Protein AF-X1TI13-F1 (afdb_monomer_lite)

Structure (mmCIF, N/CA/C/O backbone):
data_AF-X1TI13-F1
#
_entry.id   AF-X1TI13-F1
#
loop_
_atom_site.group_PDB
_atom_site.id
_atom_site.type_symbol
_atom_site.label_atom_id
_atom_site.label_alt_id
_atom_site.label_comp_id
_atom_site.label_asym_id
_atom_site.label_entity_id
_atom_site.label_seq_id
_atom_site.pdbx_PDB_ins_code
_atom_site.Cartn_x
_atom_site.Cartn_y
_atom_site.Cartn_z
_atom_site.occupancy
_atom_site.B_iso_or_equiv
_atom_site.auth_seq_id
_atom_site.auth_comp_id
_atom_site.auth_asym_id
_atom_site.auth_atom_id
_atom_site.pdbx_PDB_model_num
ATOM 1 N N . SER A 1 1 ? 16.213 6.481 11.831 1.00 71.50 1 SER A N 1
ATOM 2 C CA . SER A 1 1 ? 15.301 5.974 10.777 1.00 71.50 1 SER A CA 1
ATOM 3 C C . SER A 1 1 ? 14.505 4.737 11.225 1.00 71.50 1 SER A C 1
ATOM 5 O O . SER A 1 1 ? 13.281 4.741 11.122 1.00 71.50 1 SER A O 1
ATOM 7 N N . SER A 1 2 ? 15.147 3.715 11.811 1.00 82.25 2 SER A N 1
ATOM 8 C CA . SER A 1 2 ? 14.498 2.491 12.335 1.00 82.25 2 SER A CA 1
ATOM 9 C C . SER A 1 2 ? 13.359 2.743 13.338 1.00 82.25 2 SER A C 1
ATOM 11 O O . SER A 1 2 ? 12.288 2.158 13.195 1.00 82.25 2 SER A O 1
ATOM 13 N N . HIS A 1 3 ? 13.550 3.649 14.304 1.00 89.69 3 HIS A N 1
ATOM 14 C CA . HIS A 1 3 ? 12.551 3.947 15.344 1.00 89.69 3 HIS A CA 1
ATOM 15 C C . HIS A 1 3 ? 11.230 4.496 14.786 1.00 89.69 3 HIS A C 1
ATOM 17 O O . HIS A 1 3 ? 10.162 4.076 15.221 1.00 89.69 3 HIS A O 1
ATOM 23 N N . VAL A 1 4 ? 11.287 5.368 13.772 1.00 90.19 4 VAL A N 1
ATOM 24 C CA . VAL A 1 4 ? 10.087 5.932 13.126 1.00 90.19 4 VAL A CA 1
ATOM 25 C C . VAL A 1 4 ? 9.300 4.834 12.411 1.00 90.19 4 VAL A C 1
ATOM 27 O O . VAL A 1 4 ? 8.084 4.738 12.552 1.00 90.19 4 VAL A O 1
ATOM 30 N N . THR A 1 5 ? 10.0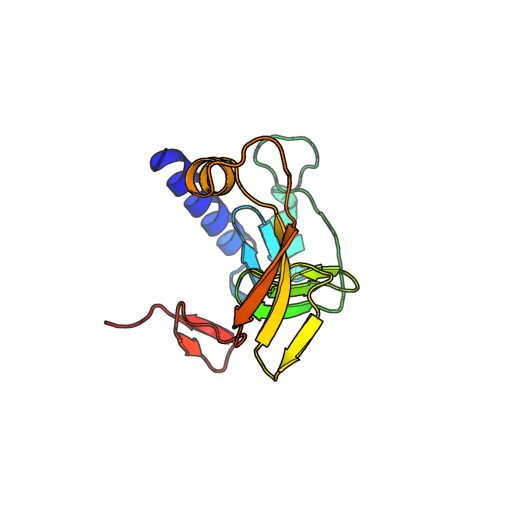01 3.951 11.694 1.00 91.50 5 THR A N 1
ATOM 31 C CA . THR A 1 5 ? 9.363 2.827 10.994 1.00 91.50 5 THR A CA 1
ATOM 32 C C . THR A 1 5 ? 8.741 1.834 11.979 1.00 91.50 5 THR A C 1
ATOM 34 O O . THR A 1 5 ? 7.643 1.335 11.738 1.00 91.50 5 THR A O 1
ATOM 37 N N . ALA A 1 6 ? 9.414 1.555 13.099 1.00 92.75 6 ALA A N 1
ATOM 38 C CA . ALA A 1 6 ? 8.877 0.698 14.151 1.00 92.75 6 ALA A CA 1
ATOM 39 C C . ALA A 1 6 ? 7.611 1.304 14.778 1.00 92.75 6 ALA A C 1
ATOM 41 O O . ALA A 1 6 ? 6.592 0.621 14.867 1.00 92.75 6 ALA A O 1
ATOM 42 N N . ALA A 1 7 ? 7.640 2.596 15.120 1.00 93.56 7 ALA A N 1
ATOM 43 C CA . ALA A 1 7 ? 6.486 3.311 15.661 1.00 93.56 7 ALA A CA 1
ATOM 44 C C . ALA A 1 7 ? 5.289 3.293 14.696 1.00 93.56 7 ALA A C 1
ATOM 46 O O . ALA A 1 7 ? 4.167 3.004 15.112 1.00 93.56 7 ALA A O 1
ATOM 47 N N . ALA A 1 8 ? 5.526 3.510 13.397 1.00 93.81 8 ALA A N 1
ATOM 48 C CA . ALA A 1 8 ? 4.483 3.424 12.377 1.00 93.81 8 ALA A CA 1
ATOM 49 C C . ALA A 1 8 ? 3.856 2.019 12.307 1.00 93.81 8 ALA A C 1
ATOM 51 O O . ALA A 1 8 ? 2.633 1.891 12.300 1.00 93.81 8 ALA A O 1
ATOM 52 N N . ARG A 1 9 ? 4.665 0.948 12.341 1.00 95.06 9 ARG A N 1
ATOM 53 C CA . ARG A 1 9 ? 4.147 -0.435 12.358 1.00 95.06 9 ARG A CA 1
ATOM 54 C C . ARG A 1 9 ? 3.317 -0.729 13.604 1.00 95.06 9 ARG A C 1
ATOM 56 O O . ARG A 1 9 ? 2.254 -1.332 13.485 1.00 95.06 9 ARG A O 1
ATOM 63 N N . VAL A 1 10 ? 3.772 -0.288 14.778 1.00 96.00 10 VAL A N 1
ATOM 64 C CA . VAL A 1 10 ? 3.017 -0.436 16.033 1.00 96.00 10 VAL A CA 1
ATOM 65 C C . VAL A 1 10 ? 1.679 0.298 15.939 1.00 96.00 10 VAL A C 1
ATOM 67 O O . VAL A 1 10 ? 0.649 -0.273 16.290 1.00 96.00 10 VAL A O 1
ATOM 70 N N . LYS A 1 11 ? 1.659 1.520 15.392 1.00 96.06 11 LYS A N 1
ATOM 71 C CA . LYS A 1 11 ? 0.417 2.271 15.166 1.00 96.06 11 LYS A CA 1
ATOM 72 C C . LYS A 1 11 ? -0.541 1.520 14.240 1.00 96.06 11 LYS A C 1
ATOM 74 O O . LYS A 1 11 ? -1.720 1.400 14.567 1.00 96.06 11 LYS A O 1
ATOM 79 N N . MET A 1 12 ? -0.054 0.975 13.125 1.00 97.00 12 MET A N 1
ATOM 80 C CA . MET A 1 12 ? -0.891 0.179 12.220 1.00 97.00 12 MET A CA 1
ATOM 81 C C . MET A 1 12 ? -1.434 -1.076 12.903 1.00 97.00 12 MET A C 1
ATOM 83 O O . MET A 1 12 ? -2.618 -1.374 12.772 1.00 97.00 12 MET A O 1
ATOM 87 N N . TRP A 1 13 ? -0.621 -1.764 13.707 1.00 96.06 13 TRP A N 1
ATOM 88 C CA . TRP A 1 13 ? -1.071 -2.917 14.487 1.00 96.06 13 TRP A CA 1
ATOM 89 C C . TRP A 1 13 ? -2.177 -2.560 15.492 1.00 96.06 13 TRP A C 1
ATOM 91 O O . TRP A 1 13 ? -3.175 -3.277 15.608 1.00 96.06 13 TRP A O 1
ATOM 101 N N . GLN A 1 14 ? -2.046 -1.426 16.185 1.00 97.31 14 GLN A N 1
ATOM 102 C CA . GLN A 1 14 ? -3.081 -0.915 17.088 1.00 97.31 14 GLN A CA 1
ATOM 103 C C . GLN A 1 14 ? -4.385 -0.613 16.341 1.00 97.31 14 GLN A C 1
ATOM 105 O O . GLN A 1 14 ? -5.458 -0.977 16.816 1.00 97.31 14 GLN A O 1
ATOM 110 N N . LEU A 1 15 ? -4.306 0.000 15.155 1.00 98.00 15 LEU A N 1
ATOM 111 C CA . LEU A 1 15 ? -5.474 0.272 14.314 1.00 98.00 15 LEU A CA 1
ATOM 112 C C . LEU A 1 15 ? -6.136 -1.023 13.825 1.00 98.00 15 LEU A C 1
ATOM 114 O O . LEU A 1 15 ? -7.353 -1.148 13.912 1.00 98.00 15 LEU A O 1
ATOM 118 N N . MET A 1 16 ? -5.355 -2.015 13.387 1.00 97.38 16 MET A N 1
ATOM 119 C CA . MET A 1 16 ? -5.879 -3.329 12.994 1.00 97.38 16 MET A CA 1
ATOM 120 C C . MET A 1 16 ? -6.571 -4.043 14.158 1.00 97.38 16 MET A C 1
ATOM 122 O O . MET A 1 16 ? -7.620 -4.660 13.981 1.00 97.38 16 MET A O 1
ATOM 126 N N . THR A 1 17 ? -6.003 -3.939 15.360 1.00 97.56 17 THR A N 1
ATOM 127 C CA . THR A 1 17 ? -6.599 -4.499 16.577 1.00 97.56 17 THR A CA 1
ATOM 128 C C . THR A 1 17 ? -7.905 -3.783 16.917 1.00 97.56 17 THR A C 1
ATOM 130 O O . THR A 1 17 ? -8.907 -4.446 17.168 1.00 97.56 17 THR A O 1
ATOM 133 N N . LYS A 1 18 ? -7.929 -2.444 16.840 1.00 98.00 18 LYS A N 1
ATOM 134 C CA . LYS A 1 18 ? -9.124 -1.623 17.084 1.00 98.00 18 LYS A CA 1
ATOM 135 C C . LYS A 1 18 ? -10.242 -1.897 16.079 1.00 98.00 18 LYS A C 1
ATOM 137 O O . LYS A 1 18 ? -11.394 -1.993 16.476 1.00 98.00 18 LYS A O 1
ATOM 142 N N . ALA A 1 19 ? -9.916 -2.060 14.797 1.00 98.00 19 ALA A N 1
ATOM 143 C CA . ALA A 1 19 ? -10.881 -2.458 13.772 1.00 98.00 19 ALA A CA 1
ATOM 144 C C . ALA A 1 19 ? -11.496 -3.845 14.051 1.00 98.00 19 ALA A C 1
ATOM 146 O O . ALA A 1 19 ? -12.610 -4.137 13.612 1.00 98.00 19 ALA A O 1
ATOM 147 N N . GLY A 1 20 ? -10.785 -4.684 14.808 1.00 97.38 20 GLY A N 1
ATOM 148 C CA . GLY A 1 20 ? -11.030 -6.112 14.934 1.00 97.38 20 GLY A CA 1
ATOM 149 C C . GLY A 1 20 ? -10.341 -6.845 13.788 1.00 97.38 20 GLY A C 1
ATOM 150 O O . GLY A 1 20 ? -10.634 -6.594 12.623 1.00 97.38 20 GLY A O 1
ATOM 151 N N . ARG A 1 21 ? -9.423 -7.766 14.102 1.00 93.44 21 ARG A N 1
ATOM 152 C CA . ARG A 1 21 ? -8.550 -8.398 13.092 1.00 93.44 21 ARG A CA 1
ATOM 153 C C . ARG A 1 21 ? -9.318 -9.073 11.950 1.00 93.44 21 ARG A C 1
ATOM 155 O O . ARG A 1 21 ? -8.887 -8.963 10.812 1.00 93.44 21 ARG A O 1
ATOM 162 N N . GLY A 1 22 ? -10.458 -9.704 12.238 1.00 93.69 22 GLY A N 1
ATOM 163 C CA . GLY A 1 22 ? -11.312 -10.335 11.220 1.00 93.69 22 GLY A CA 1
ATOM 164 C C . GLY A 1 22 ? -12.015 -9.353 10.272 1.00 93.69 22 GLY A C 1
ATOM 165 O O . GLY A 1 22 ? -12.521 -9.760 9.235 1.00 93.69 22 GLY A O 1
ATOM 166 N N . ASN A 1 23 ? -12.023 -8.058 10.598 1.00 96.94 23 ASN A N 1
ATOM 167 C CA . ASN A 1 23 ? -12.592 -7.001 9.763 1.00 96.94 23 ASN A CA 1
ATOM 168 C C . ASN A 1 23 ? -11.555 -6.325 8.859 1.00 96.94 23 ASN A C 1
ATOM 170 O O . ASN A 1 23 ? -11.914 -5.405 8.125 1.00 96.94 23 ASN A O 1
ATOM 174 N N . VAL A 1 24 ? -10.279 -6.723 8.936 1.00 96.12 24 VAL A N 1
ATOM 175 C CA . VAL A 1 24 ? -9.184 -6.144 8.152 1.00 96.12 24 VAL A CA 1
ATOM 176 C C . VAL A 1 24 ? -8.820 -7.087 7.016 1.00 96.12 24 VAL A C 1
ATOM 178 O O . VAL A 1 24 ? -8.291 -8.170 7.243 1.00 96.12 24 VAL A O 1
ATOM 181 N N . TYR A 1 25 ? -9.043 -6.643 5.784 1.00 94.06 25 TYR A N 1
ATOM 182 C CA . TYR A 1 25 ? -8.730 -7.422 4.588 1.00 94.06 25 TYR A CA 1
ATOM 183 C C . TYR A 1 25 ? -7.294 -7.213 4.109 1.00 94.06 25 TYR A C 1
ATOM 185 O O . TYR A 1 25 ? -6.672 -8.128 3.576 1.00 94.06 25 TYR A O 1
ATOM 193 N N . TYR A 1 26 ? -6.750 -6.006 4.274 1.00 94.19 26 TYR A N 1
ATOM 194 C CA . TYR A 1 26 ? -5.422 -5.670 3.769 1.00 94.19 26 TYR A CA 1
ATOM 195 C C . TYR A 1 26 ? -4.803 -4.499 4.535 1.00 94.19 26 TYR A C 1
ATOM 197 O O . TYR A 1 26 ? -5.514 -3.621 5.022 1.00 94.19 26 TYR A O 1
ATOM 205 N N . CYS A 1 27 ? -3.471 -4.472 4.599 1.00 94.06 27 CYS A N 1
ATOM 206 C CA . CYS A 1 27 ? -2.683 -3.378 5.157 1.00 94.06 27 CYS A CA 1
ATOM 207 C C . CYS A 1 27 ? -1.473 -3.108 4.255 1.00 94.06 27 CYS A C 1
ATOM 209 O O . CYS A 1 27 ? -0.749 -4.036 3.889 1.00 94.06 27 CYS A O 1
ATOM 211 N N . ASP A 1 28 ? -1.211 -1.840 3.942 1.00 92.56 28 ASP A N 1
ATOM 212 C CA . ASP A 1 28 ? 0.010 -1.420 3.248 1.00 92.56 28 ASP A CA 1
ATOM 213 C C . ASP A 1 28 ? 0.519 -0.106 3.811 1.00 92.56 28 ASP A C 1
ATOM 215 O O . ASP A 1 28 ? -0.121 0.925 3.633 1.00 92.56 28 ASP A O 1
ATOM 219 N N . THR A 1 29 ? 1.690 -0.184 4.446 1.00 91.50 29 THR A N 1
ATOM 220 C CA . THR A 1 29 ? 2.468 0.913 5.040 1.00 91.50 29 THR A CA 1
ATOM 221 C C . THR A 1 29 ? 1.701 1.746 6.074 1.00 91.50 29 THR A C 1
ATOM 223 O O . THR A 1 29 ? 2.004 1.658 7.259 1.00 91.50 29 THR A O 1
ATOM 226 N N . ASP A 1 30 ? 0.718 2.518 5.635 1.00 93.69 30 ASP A N 1
ATOM 227 C CA . ASP A 1 30 ? -0.065 3.508 6.371 1.00 93.69 30 ASP A CA 1
ATOM 228 C C . ASP A 1 30 ? -1.568 3.469 6.011 1.00 93.69 30 ASP A C 1
ATOM 230 O O . ASP A 1 30 ? -2.327 4.369 6.364 1.00 93.69 30 ASP A O 1
ATOM 234 N N . SER A 1 31 ? -2.022 2.410 5.332 1.00 95.38 31 SER A N 1
ATOM 235 C CA . SER A 1 31 ? -3.410 2.238 4.883 1.00 95.38 31 SER A CA 1
ATOM 236 C C . SER A 1 31 ? -3.993 0.877 5.268 1.00 95.38 31 SER A C 1
ATOM 238 O O . SER A 1 31 ? -3.263 -0.109 5.402 1.00 95.38 31 SER A O 1
ATOM 240 N N . LEU A 1 32 ? -5.320 0.826 5.436 1.00 97.19 32 LEU A N 1
ATOM 241 C CA . LEU A 1 32 ? -6.095 -0.381 5.734 1.00 97.19 32 LEU A CA 1
ATOM 242 C C . LEU A 1 32 ? -7.298 -0.485 4.794 1.00 97.19 32 LEU A C 1
ATOM 244 O O . LEU A 1 32 ? -7.988 0.508 4.567 1.00 97.19 32 LEU A O 1
ATOM 248 N N . PHE A 1 33 ? -7.592 -1.696 4.323 1.00 97.44 33 PHE A N 1
ATOM 249 C CA . PHE A 1 33 ? -8.910 -2.041 3.790 1.00 97.44 33 PHE A CA 1
ATOM 250 C C . PHE A 1 33 ? -9.675 -2.815 4.851 1.00 97.44 33 PHE A C 1
ATOM 252 O O . PHE A 1 33 ? -9.182 -3.820 5.370 1.00 97.44 33 PHE A O 1
ATOM 259 N N . VAL A 1 34 ? -10.867 -2.328 5.178 1.00 98.06 34 VAL A N 1
ATOM 260 C CA . VAL A 1 34 ? -11.726 -2.894 6.215 1.00 98.06 34 VAL A CA 1
ATOM 261 C C . VAL A 1 34 ? -13.155 -3.005 5.713 1.00 98.06 34 VAL A C 1
ATOM 263 O O . VAL A 1 34 ? -13.563 -2.259 4.825 1.00 98.06 34 VAL A O 1
ATOM 266 N N . ASN A 1 35 ? -13.920 -3.913 6.308 1.00 97.75 35 ASN A N 1
ATOM 267 C CA . ASN A 1 35 ? -15.365 -3.958 6.106 1.00 97.75 35 ASN A CA 1
ATOM 268 C C . ASN A 1 35 ? -16.089 -2.856 6.902 1.00 97.75 35 ASN A C 1
ATOM 270 O O . ASN A 1 35 ? -15.480 -2.092 7.658 1.00 97.75 35 ASN A O 1
ATOM 274 N N . GLN A 1 36 ? -17.417 -2.813 6.781 1.00 98.00 36 GLN A N 1
ATOM 275 C CA . GLN A 1 36 ? -18.248 -1.823 7.465 1.00 98.00 36 GLN A CA 1
ATOM 276 C C . GLN A 1 36 ? -18.119 -1.866 9.000 1.00 98.00 36 GLN A C 1
ATOM 278 O O . GLN A 1 36 ? -18.109 -0.815 9.645 1.00 98.00 36 GLN A O 1
ATOM 283 N N . ALA A 1 37 ? -17.993 -3.054 9.602 1.00 98.50 37 ALA A N 1
ATOM 284 C CA . ALA A 1 37 ? -17.814 -3.196 11.047 1.00 98.50 37 ALA A CA 1
ATOM 285 C C . ALA A 1 37 ? -16.455 -2.637 11.503 1.00 98.50 37 ALA A C 1
ATOM 287 O O . ALA A 1 37 ? -16.391 -1.852 12.450 1.00 98.50 37 ALA A O 1
ATOM 288 N N . GLY A 1 38 ? -15.380 -2.954 10.776 1.00 98.31 38 GLY A N 1
ATOM 289 C CA . GLY A 1 38 ? -14.049 -2.403 11.021 1.00 98.31 38 GLY A CA 1
ATOM 290 C C . GLY A 1 38 ? -14.003 -0.886 10.849 1.00 98.31 38 GLY A C 1
ATOM 291 O O . GLY A 1 38 ? -13.424 -0.193 11.683 1.00 98.31 38 GLY A O 1
ATOM 292 N N . TYR A 1 39 ? -14.680 -0.352 9.829 1.00 98.19 39 TYR A N 1
ATOM 293 C CA . TYR A 1 39 ? -14.844 1.091 9.648 1.00 98.19 39 TYR A CA 1
ATOM 294 C C . TYR A 1 39 ? -15.540 1.739 10.851 1.00 98.19 39 TYR A C 1
ATOM 296 O O . TYR A 1 39 ? -15.050 2.735 11.384 1.00 98.19 39 TYR A O 1
ATOM 304 N N . ASN A 1 40 ? -16.653 1.161 11.314 1.00 98.38 40 ASN A N 1
ATOM 305 C CA . ASN A 1 40 ? -17.394 1.674 12.467 1.00 98.38 40 ASN A CA 1
ATOM 306 C C . ASN A 1 40 ? -16.520 1.716 13.729 1.00 98.38 40 ASN A C 1
ATOM 308 O O . ASN A 1 40 ? -16.512 2.731 14.425 1.00 98.38 40 ASN A O 1
ATOM 312 N N . ASN A 1 41 ? -15.722 0.674 13.968 1.00 98.44 41 ASN A N 1
ATOM 313 C CA . ASN A 1 41 ? -14.777 0.619 15.085 1.00 98.44 41 ASN A CA 1
ATOM 314 C C . ASN A 1 41 ? -13.646 1.661 14.970 1.00 98.44 41 ASN A C 1
ATOM 316 O O . ASN A 1 41 ? -13.124 2.153 15.975 1.00 98.44 41 ASN A O 1
ATOM 320 N N . LEU A 1 42 ? -13.268 2.021 13.741 1.00 98.12 42 LEU A N 1
ATOM 321 C CA . LEU A 1 42 ? -12.234 3.013 13.451 1.00 98.12 42 LEU A CA 1
ATOM 322 C C . LEU A 1 42 ? -12.746 4.456 13.393 1.00 98.12 42 LEU A C 1
ATOM 324 O O . LEU A 1 42 ? -11.912 5.357 13.369 1.00 98.12 42 LEU A O 1
ATOM 328 N N . LYS A 1 43 ? -14.063 4.713 13.446 1.00 97.19 43 LYS A N 1
ATOM 329 C CA . LYS A 1 43 ? -14.634 6.077 13.424 1.00 97.19 43 LYS A CA 1
ATOM 330 C C . LYS A 1 43 ? -13.928 7.078 14.355 1.00 97.19 43 LYS A C 1
ATOM 332 O O . LYS A 1 43 ? -13.635 8.175 13.887 1.00 97.19 43 LYS A O 1
ATOM 337 N N . PRO A 1 44 ? -13.560 6.742 15.611 1.00 96.81 44 PRO A N 1
ATOM 338 C CA . PRO A 1 44 ? -12.858 7.685 16.495 1.00 96.81 44 PRO A CA 1
ATOM 339 C C . PRO A 1 44 ? -11.420 8.031 16.053 1.00 96.81 44 PRO A C 1
ATOM 341 O O . PRO A 1 44 ? -10.790 8.952 16.578 1.00 96.81 44 PRO A O 1
ATOM 344 N N . GLU A 1 45 ? -10.854 7.265 15.121 1.00 97.00 45 GLU A N 1
ATOM 345 C CA . GLU A 1 45 ? -9.548 7.521 14.507 1.00 97.00 45 GLU A CA 1
ATOM 346 C C . GLU A 1 45 ? -9.644 8.262 13.174 1.00 97.00 45 GLU A C 1
ATOM 348 O O . GLU A 1 45 ? -8.600 8.585 12.609 1.00 97.00 45 GLU A O 1
ATOM 353 N N . LEU A 1 46 ? -10.853 8.552 12.681 1.00 96.88 46 LEU A N 1
ATOM 354 C CA . LEU A 1 46 ? -11.044 9.256 11.421 1.00 96.88 46 LEU A CA 1
ATOM 355 C C . LEU A 1 46 ? -11.018 10.771 11.621 1.00 96.88 46 LEU A C 1
ATOM 357 O O . LEU A 1 46 ? -11.809 11.324 12.379 1.00 96.88 46 LEU A O 1
ATOM 361 N N . ASP A 1 47 ? -10.137 11.443 10.893 1.00 97.12 47 ASP A N 1
ATOM 362 C CA . ASP A 1 47 ? -10.120 12.895 10.754 1.00 97.12 47 ASP A CA 1
ATOM 363 C C . ASP A 1 47 ? -9.387 13.243 9.448 1.00 97.12 47 ASP A C 1
ATOM 365 O O . ASP A 1 47 ? -8.359 12.650 9.124 1.00 97.12 47 ASP A O 1
ATOM 369 N N . LYS A 1 48 ? -9.936 14.168 8.653 1.00 94.00 48 LYS A N 1
ATOM 370 C CA . LYS A 1 48 ? -9.398 14.483 7.319 1.00 94.00 48 LYS A CA 1
ATOM 371 C C . LYS A 1 48 ? -8.156 15.377 7.364 1.00 94.00 48 LYS A C 1
ATOM 373 O O . LYS A 1 48 ? -7.441 15.416 6.365 1.00 94.00 48 LYS A O 1
ATOM 378 N N . SER A 1 49 ? -7.933 16.110 8.455 1.00 93.75 49 SER A N 1
ATOM 379 C CA . SER A 1 49 ? -6.886 17.136 8.544 1.00 93.75 49 SER A CA 1
ATOM 380 C C . SER A 1 49 ? -5.958 16.972 9.745 1.00 93.75 49 SER A C 1
ATOM 382 O O . SER A 1 49 ? -4.843 17.494 9.714 1.00 93.75 49 SER A O 1
ATOM 384 N N . LYS A 1 50 ? -6.358 16.239 10.791 1.00 96.06 50 LYS A N 1
ATOM 385 C CA . LYS A 1 50 ? -5.485 16.018 11.951 1.00 96.06 50 LYS A CA 1
ATOM 386 C C . LYS A 1 50 ? -4.342 15.060 11.639 1.00 96.06 50 LYS A C 1
ATOM 388 O O . LYS A 1 50 ? -4.535 13.946 11.153 1.00 96.06 50 LYS A O 1
ATOM 393 N N . LEU A 1 51 ? -3.139 15.481 12.015 1.00 94.00 51 LEU A N 1
ATOM 394 C CA . LEU A 1 51 ? -1.933 14.676 11.887 1.00 94.00 51 LEU A CA 1
ATOM 395 C C . LEU A 1 51 ? -2.067 13.353 12.661 1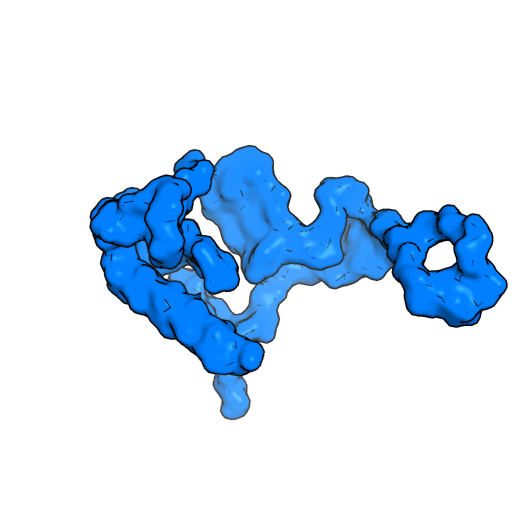.00 94.00 51 LEU A C 1
ATOM 397 O O . LEU A 1 51 ? -2.499 13.327 13.813 1.00 94.00 51 LEU A O 1
ATOM 401 N N . GLY A 1 52 ? -1.683 12.248 12.019 1.00 90.94 52 GLY A N 1
ATOM 402 C CA . GLY A 1 52 ? -1.698 10.910 12.619 1.00 90.94 52 GLY A CA 1
ATOM 403 C C . GLY A 1 52 ? -3.078 10.246 12.711 1.00 90.94 52 GLY A C 1
ATOM 404 O O . GLY A 1 52 ? -3.167 9.123 13.216 1.00 90.94 52 GLY A O 1
ATOM 405 N N . LYS A 1 53 ? -4.141 10.907 12.231 1.00 96.00 53 LYS A N 1
ATOM 406 C CA . LYS A 1 53 ? -5.479 10.321 12.075 1.00 96.00 53 LYS A CA 1
ATOM 407 C C . LYS A 1 53 ? -5.660 9.728 10.678 1.00 96.00 53 LYS A C 1
ATOM 409 O O . LYS A 1 53 ? -4.927 10.036 9.741 1.00 96.00 53 LYS A O 1
ATOM 414 N N . LEU A 1 54 ? -6.625 8.824 10.570 1.00 97.00 54 LEU A N 1
ATOM 415 C CA . LEU A 1 54 ? -6.971 8.154 9.327 1.00 97.00 54 LEU A CA 1
ATOM 416 C C . LEU A 1 54 ? -7.925 9.022 8.505 1.00 97.00 54 LEU A C 1
ATOM 418 O O . LEU A 1 54 ? -8.888 9.586 9.020 1.00 97.00 54 LEU A O 1
ATOM 422 N N . LYS A 1 55 ? -7.715 9.050 7.193 1.00 96.75 55 LYS A N 1
ATOM 423 C CA . LYS A 1 55 ? -8.663 9.619 6.237 1.00 96.75 55 LYS A CA 1
ATOM 424 C C . LYS A 1 55 ? -9.393 8.481 5.528 1.00 96.75 55 LYS A C 1
ATOM 426 O O . LYS A 1 55 ? -8.752 7.558 5.035 1.00 96.75 55 LYS A O 1
ATOM 431 N N . LEU A 1 56 ? -10.720 8.575 5.413 1.00 97.06 56 LEU A N 1
ATOM 432 C CA . LEU A 1 56 ? -11.462 7.722 4.483 1.00 97.06 56 LEU A CA 1
ATOM 433 C C . LEU A 1 56 ? -11.102 8.134 3.051 1.00 97.06 56 LEU A C 1
ATOM 435 O O . LEU A 1 56 ? -11.382 9.265 2.647 1.00 97.06 56 LEU A O 1
ATOM 439 N N . VAL A 1 57 ? -10.434 7.236 2.326 1.00 95.94 57 VAL A N 1
ATOM 440 C CA . VAL A 1 57 ? -9.990 7.478 0.947 1.00 95.94 57 VAL A CA 1
ATOM 441 C C . VAL A 1 57 ? -11.098 7.146 -0.043 1.00 95.94 57 VAL A C 1
ATOM 443 O O . VAL A 1 57 ? -11.384 7.974 -0.900 1.00 95.94 57 VAL A O 1
ATOM 446 N N . ASP A 1 58 ? 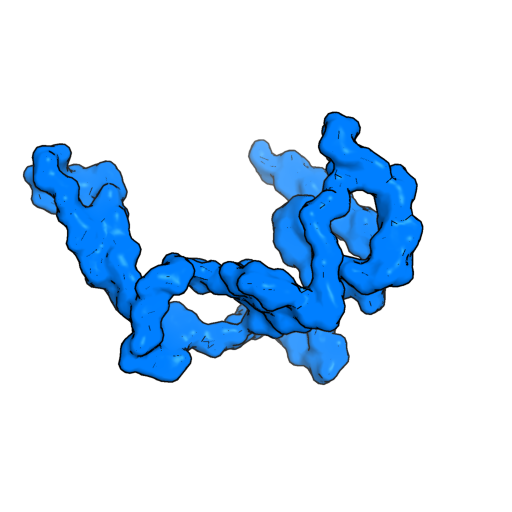-11.703 5.963 0.081 1.00 96.50 58 ASP A N 1
ATOM 447 C CA . ASP A 1 58 ? -12.714 5.463 -0.853 1.00 96.50 58 ASP A CA 1
ATOM 448 C C . ASP A 1 58 ? -13.509 4.291 -0.239 1.00 96.50 58 ASP A C 1
ATOM 450 O O . ASP A 1 58 ? -13.112 3.753 0.801 1.00 96.50 58 ASP A O 1
ATOM 454 N N . VAL A 1 59 ? -14.615 3.900 -0.878 1.00 97.50 59 VAL A N 1
ATOM 455 C CA . VAL A 1 59 ? -15.492 2.780 -0.495 1.00 97.50 59 VAL A CA 1
ATOM 456 C C . VAL A 1 59 ? -15.857 1.974 -1.744 1.00 97.50 59 VAL A C 1
ATOM 458 O O . VAL A 1 59 ? -16.073 2.533 -2.814 1.00 97.50 59 VAL A O 1
ATOM 461 N N . THR A 1 60 ? -15.921 0.649 -1.625 1.00 97.31 60 THR A N 1
ATOM 462 C CA . THR A 1 60 ? -16.315 -0.229 -2.730 1.00 97.31 60 THR A CA 1
ATOM 463 C C . THR A 1 60 ? -16.963 -1.509 -2.221 1.00 97.31 60 THR A C 1
ATOM 465 O O . THR A 1 60 ? -16.652 -1.956 -1.116 1.00 97.31 60 THR A O 1
ATOM 468 N N . ASP A 1 61 ? -17.786 -2.118 -3.071 1.00 97.06 61 ASP A N 1
ATOM 469 C CA . ASP A 1 61 ? -18.375 -3.440 -2.849 1.00 97.06 61 ASP A CA 1
ATOM 470 C C . ASP A 1 61 ? -17.575 -4.573 -3.536 1.00 97.06 61 ASP A C 1
ATOM 472 O O . ASP A 1 61 ? -17.853 -5.746 -3.298 1.00 97.06 61 ASP A O 1
ATOM 476 N N . ASP A 1 62 ? -16.562 -4.257 -4.365 1.00 96.31 62 ASP A N 1
ATOM 477 C CA . ASP A 1 62 ? -15.667 -5.239 -5.016 1.00 96.31 62 ASP A CA 1
ATOM 478 C C . ASP A 1 62 ? -14.206 -5.011 -4.603 1.00 96.31 62 ASP A C 1
ATOM 480 O O . ASP A 1 62 ? -13.549 -4.063 -5.045 1.00 96.31 62 ASP A O 1
ATOM 484 N N . LEU A 1 63 ? -13.674 -5.921 -3.786 1.00 95.25 63 LEU A N 1
ATOM 485 C CA . LEU A 1 63 ? -12.257 -5.990 -3.446 1.00 95.25 63 LEU A CA 1
ATOM 486 C C . LEU A 1 63 ? -11.703 -7.368 -3.804 1.00 95.25 63 LEU A C 1
ATOM 488 O O . LEU A 1 63 ? -12.096 -8.382 -3.232 1.00 95.25 63 LEU A O 1
ATOM 492 N N . ARG A 1 64 ? -10.707 -7.398 -4.692 1.00 93.31 64 ARG A N 1
ATOM 493 C CA . ARG A 1 64 ? -9.954 -8.614 -5.029 1.00 93.31 64 ARG A CA 1
ATOM 494 C C . ARG A 1 64 ? -8.486 -8.430 -4.703 1.00 93.31 64 ARG A C 1
ATOM 496 O O . ARG A 1 64 ? -7.822 -7.566 -5.274 1.00 93.31 64 ARG A O 1
ATOM 503 N N . LEU A 1 65 ? -7.973 -9.258 -3.798 1.00 90.31 65 LEU A N 1
ATOM 504 C CA . LEU A 1 65 ? -6.580 -9.243 -3.363 1.00 90.31 65 LEU A CA 1
ATOM 505 C C . LEU A 1 65 ? -5.820 -10.383 -4.042 1.00 90.31 65 LEU A C 1
ATOM 507 O O . LEU A 1 65 ? -6.166 -11.547 -3.880 1.00 90.31 65 LEU A O 1
ATOM 511 N N . PHE A 1 66 ? -4.759 -10.049 -4.774 1.00 85.12 66 PHE A N 1
ATOM 512 C CA . PHE A 1 66 ? -3.874 -11.034 -5.413 1.00 85.12 66 PHE A CA 1
ATOM 513 C C . PHE A 1 66 ? -2.520 -11.143 -4.700 1.00 85.12 66 PHE A C 1
ATOM 515 O O . PHE A 1 66 ? -1.656 -11.902 -5.114 1.00 85.12 66 PHE A O 1
ATOM 522 N N . GLY A 1 67 ? -2.297 -10.327 -3.667 1.00 84.38 67 GLY A N 1
ATOM 523 C CA . GLY A 1 67 ? -1.066 -10.284 -2.886 1.00 84.38 67 GLY A CA 1
ATOM 524 C C . GLY A 1 67 ? -0.625 -8.857 -2.567 1.00 84.38 67 GLY A C 1
ATOM 525 O O . GLY A 1 67 ? -1.338 -7.882 -2.815 1.00 84.38 67 GLY A O 1
ATOM 526 N N . CYS A 1 68 ? 0.584 -8.708 -2.017 1.00 87.69 68 CYS A N 1
ATOM 527 C CA . CYS A 1 68 ? 1.114 -7.389 -1.662 1.00 87.69 68 CYS A CA 1
ATOM 528 C C . CYS A 1 68 ? 1.118 -6.446 -2.872 1.00 87.69 68 CYS A C 1
ATOM 530 O O . CYS A 1 68 ? 1.724 -6.759 -3.896 1.00 87.69 68 CYS A O 1
ATOM 532 N N . LYS A 1 69 ? 0.519 -5.261 -2.720 1.00 89.00 69 LYS A N 1
ATOM 533 C CA . LYS A 1 69 ? 0.465 -4.188 -3.729 1.00 89.00 69 LYS A CA 1
ATOM 534 C C . LYS A 1 69 ? -0.154 -4.617 -5.066 1.00 89.00 69 LYS A C 1
ATOM 536 O O . LYS A 1 69 ? 0.100 -3.987 -6.091 1.00 89.00 69 LYS A O 1
ATOM 541 N N . SER A 1 70 ? -0.941 -5.692 -5.062 1.00 89.44 70 SER A N 1
ATOM 542 C CA . SER A 1 70 ? -1.611 -6.224 -6.243 1.00 89.44 70 SER A CA 1
ATOM 543 C C . SER A 1 70 ? -3.062 -6.535 -5.902 1.00 89.44 70 SER A C 1
ATOM 545 O O . SER A 1 70 ? -3.355 -7.552 -5.277 1.00 89.44 70 SER A O 1
ATOM 547 N N . TYR A 1 71 ? -3.967 -5.640 -6.282 1.00 92.19 71 TYR A N 1
ATOM 548 C CA . TYR A 1 71 ? -5.384 -5.741 -5.952 1.00 92.19 71 TYR A CA 1
ATOM 549 C C . TYR A 1 71 ? -6.254 -4.957 -6.936 1.00 92.19 71 TYR A C 1
ATOM 551 O O . TYR A 1 71 ? -5.776 -4.068 -7.648 1.00 92.19 71 TYR A O 1
ATOM 559 N N . ILE A 1 72 ? -7.540 -5.290 -6.955 1.00 94.25 72 ILE A N 1
ATOM 560 C CA . ILE A 1 72 ? -8.604 -4.492 -7.564 1.00 94.25 72 ILE A CA 1
ATOM 561 C C . ILE A 1 72 ? -9.487 -3.971 -6.433 1.00 94.25 72 ILE A C 1
ATOM 563 O O . ILE A 1 72 ? -9.889 -4.750 -5.576 1.00 94.25 72 ILE A O 1
ATOM 567 N N . PHE A 1 73 ? -9.747 -2.668 -6.434 1.00 95.38 73 PHE A N 1
ATOM 568 C CA . PHE A 1 73 ? -10.645 -1.984 -5.508 1.00 95.38 73 PHE A CA 1
ATOM 569 C C . PHE A 1 73 ? -11.658 -1.205 -6.354 1.00 95.38 73 PHE A C 1
ATOM 571 O O . PHE A 1 73 ? -11.330 -0.151 -6.902 1.00 95.38 73 PHE A O 1
ATOM 578 N N . GLY A 1 74 ? -12.839 -1.778 -6.574 1.00 95.56 74 GLY A N 1
ATOM 579 C CA . GLY A 1 74 ? -13.799 -1.291 -7.563 1.00 95.56 74 GLY A CA 1
ATOM 580 C C . GLY A 1 74 ? -13.169 -1.168 -8.955 1.00 95.56 74 GLY A C 1
ATOM 581 O O . GLY A 1 74 ? -12.689 -2.140 -9.540 1.00 95.56 74 GLY A O 1
ATOM 582 N N . SER A 1 75 ? -13.121 0.051 -9.495 1.00 93.56 75 SER A N 1
ATOM 583 C CA . SER A 1 75 ? -12.485 0.338 -10.791 1.00 93.56 75 SER A CA 1
ATOM 584 C C . SER A 1 75 ? -10.960 0.515 -10.706 1.00 93.56 75 SER A C 1
ATOM 586 O O . SER A 1 75 ? -10.264 0.451 -11.728 1.00 93.56 75 SER A O 1
ATOM 588 N N . LEU A 1 76 ? -10.408 0.713 -9.503 1.00 92.38 76 LEU A N 1
ATOM 589 C CA . LEU A 1 76 ? -8.982 0.928 -9.293 1.00 92.38 76 LEU A CA 1
ATOM 590 C C . LEU A 1 76 ? -8.222 -0.396 -9.384 1.00 92.38 76 LEU A C 1
ATOM 592 O O . LEU A 1 76 ? -8.400 -1.300 -8.571 1.00 92.38 76 LEU A O 1
ATOM 596 N N . LYS A 1 77 ? -7.285 -0.475 -10.330 1.00 92.31 77 LYS A N 1
ATOM 597 C CA . LYS A 1 77 ? -6.361 -1.608 -10.468 1.00 92.31 77 LYS A CA 1
ATOM 598 C C . LYS A 1 77 ? -4.970 -1.208 -9.993 1.00 92.31 77 LYS A C 1
ATOM 600 O O . LYS A 1 77 ? -4.372 -0.269 -10.523 1.00 92.31 77 LYS A O 1
ATOM 605 N N . ARG A 1 78 ? -4.434 -1.936 -9.015 1.00 90.81 78 ARG A N 1
ATOM 606 C CA . ARG A 1 78 ? -3.047 -1.812 -8.556 1.00 90.81 78 ARG A CA 1
ATOM 607 C C . ARG A 1 78 ? -2.288 -3.086 -8.879 1.00 90.81 78 ARG A C 1
ATOM 609 O O . ARG A 1 78 ? -2.766 -4.191 -8.631 1.00 90.81 78 ARG A O 1
ATOM 616 N N . HIS A 1 79 ? -1.095 -2.923 -9.436 1.00 88.56 79 HIS A N 1
ATOM 617 C CA . HIS A 1 79 ? -0.217 -4.027 -9.793 1.00 88.56 79 HIS A CA 1
ATOM 618 C C . HIS A 1 79 ? 1.172 -3.783 -9.222 1.00 88.56 79 HIS A C 1
ATOM 620 O O . HIS A 1 79 ? 1.760 -2.715 -9.406 1.00 88.56 79 HIS A O 1
ATOM 626 N N . LYS A 1 80 ? 1.710 -4.788 -8.534 1.00 85.75 80 LYS A N 1
ATOM 627 C CA . LYS A 1 80 ? 3.044 -4.709 -7.950 1.00 85.75 80 LYS A CA 1
ATOM 628 C C . LYS A 1 80 ? 4.091 -4.841 -9.048 1.00 85.75 80 LYS A C 1
ATOM 630 O O . LYS A 1 80 ? 4.065 -5.788 -9.825 1.00 85.75 80 LYS A O 1
ATOM 635 N N . GLY A 1 81 ? 5.048 -3.917 -9.068 1.00 84.31 81 GLY A N 1
ATOM 636 C CA . GLY A 1 81 ? 6.282 -4.063 -9.847 1.00 84.31 81 GLY A CA 1
ATOM 637 C C . GLY A 1 81 ? 6.130 -3.962 -11.368 1.00 84.31 81 GLY A C 1
ATOM 638 O O . GLY A 1 81 ? 7.133 -4.114 -12.064 1.00 84.31 81 GLY A O 1
ATOM 639 N N . ARG A 1 82 ? 4.927 -3.669 -11.878 1.00 87.56 82 ARG A N 1
ATOM 640 C CA . ARG A 1 82 ? 4.689 -3.398 -13.298 1.00 87.56 82 ARG A CA 1
ATOM 641 C C . ARG A 1 82 ? 3.913 -2.109 -13.513 1.00 87.56 82 ARG A C 1
ATOM 643 O O . ARG A 1 82 ? 3.130 -1.696 -12.656 1.00 87.56 82 ARG A O 1
ATOM 650 N N . LYS A 1 83 ? 4.135 -1.483 -14.663 1.00 87.50 83 LYS A N 1
ATOM 651 C CA . LYS A 1 83 ? 3.377 -0.306 -15.081 1.00 87.50 83 LYS A CA 1
ATOM 652 C C . LYS A 1 83 ? 1.947 -0.680 -15.483 1.00 87.50 83 LYS A C 1
ATOM 654 O O . LYS A 1 83 ? 1.644 -1.841 -15.754 1.00 87.50 83 LYS A O 1
ATOM 659 N N . LYS A 1 84 ? 1.065 0.323 -15.518 1.00 86.81 84 LYS A N 1
ATOM 660 C CA . LYS A 1 84 ? -0.340 0.159 -15.928 1.00 86.81 84 LYS A CA 1
ATOM 661 C C . LYS A 1 84 ? -0.469 -0.214 -17.412 1.00 86.81 84 LYS A C 1
ATOM 663 O O . LYS A 1 84 ? -1.391 -0.932 -17.767 1.00 86.81 84 LYS A O 1
ATOM 668 N N . ASP A 1 85 ? 0.460 0.260 -18.234 1.00 88.38 85 ASP A N 1
ATOM 669 C CA . ASP A 1 85 ? 0.567 0.042 -19.680 1.00 88.38 85 ASP A CA 1
ATOM 670 C C . ASP A 1 85 ? 1.476 -1.146 -20.051 1.00 88.38 85 ASP A C 1
ATOM 672 O O . ASP A 1 85 ? 1.781 -1.348 -21.223 1.00 88.38 85 ASP A O 1
ATOM 676 N N . ALA A 1 86 ? 1.921 -1.944 -19.072 1.00 91.69 86 ALA A N 1
ATOM 677 C CA . ALA A 1 86 ? 2.720 -3.133 -19.345 1.00 91.69 86 ALA A CA 1
ATOM 678 C C . ALA A 1 86 ? 1.915 -4.147 -20.177 1.00 91.69 86 ALA A C 1
ATOM 680 O O . ALA A 1 86 ? 0.796 -4.519 -19.817 1.00 91.69 86 ALA A O 1
ATOM 681 N N . VAL A 1 87 ? 2.511 -4.638 -21.262 1.00 91.94 87 VAL A N 1
ATOM 682 C CA . VAL A 1 87 ? 1.884 -5.594 -22.179 1.00 91.94 87 VAL A CA 1
ATOM 683 C C . VAL A 1 87 ? 2.176 -7.008 -21.697 1.00 91.94 87 VAL A C 1
ATOM 685 O O . VAL A 1 87 ? 3.337 -7.382 -21.525 1.00 91.94 87 VAL A O 1
ATOM 688 N N . LYS A 1 88 ? 1.130 -7.808 -21.475 1.00 92.00 88 LYS A N 1
ATOM 689 C CA . LYS A 1 88 ? 1.283 -9.233 -21.164 1.00 92.00 88 LYS A CA 1
ATOM 690 C C . LYS A 1 88 ? 1.757 -9.964 -22.421 1.00 92.00 88 LYS A C 1
ATOM 692 O O . LYS A 1 88 ? 1.076 -9.907 -23.439 1.00 92.00 88 LYS A O 1
ATOM 697 N N . ILE A 1 89 ? 2.911 -10.618 -22.339 1.00 94.69 89 ILE A N 1
ATOM 698 C CA . ILE A 1 89 ? 3.506 -11.375 -23.452 1.00 94.69 89 ILE A CA 1
ATOM 699 C C . ILE A 1 89 ? 3.510 -12.887 -23.200 1.00 94.69 89 ILE A C 1
ATOM 701 O O . ILE A 1 89 ? 3.636 -13.648 -24.147 1.00 94.69 89 ILE A O 1
ATOM 705 N N . ASP A 1 90 ? 3.329 -13.318 -21.947 1.00 92.12 90 ASP A N 1
ATOM 706 C CA . ASP A 1 90 ? 3.121 -14.720 -21.559 1.00 92.12 90 ASP A CA 1
ATOM 707 C C . ASP A 1 90 ? 2.364 -14.790 -20.211 1.00 92.12 90 ASP A C 1
ATOM 709 O O . ASP A 1 90 ? 2.082 -13.749 -19.608 1.00 92.12 90 ASP A O 1
ATOM 713 N N . LYS A 1 91 ? 2.032 -15.990 -19.714 1.00 86.88 91 LYS A N 1
ATOM 714 C CA . LYS A 1 91 ? 1.249 -16.260 -18.492 1.00 86.88 91 LYS A CA 1
ATOM 715 C C . LYS A 1 91 ? 1.646 -15.374 -17.309 1.00 86.88 91 LYS A C 1
ATOM 717 O O . LYS A 1 91 ? 0.761 -14.726 -16.745 1.00 86.88 91 LYS A O 1
ATOM 722 N N . ASP A 1 92 ? 2.943 -15.284 -17.028 1.00 87.88 92 ASP A N 1
ATOM 723 C CA . ASP A 1 92 ? 3.524 -14.523 -15.915 1.00 87.88 92 ASP A CA 1
ATOM 724 C C . ASP A 1 92 ? 4.557 -13.495 -16.394 1.00 87.88 92 ASP A C 1
ATOM 726 O O . ASP A 1 92 ? 5.358 -12.997 -15.607 1.00 87.88 92 ASP A O 1
ATOM 730 N N . THR A 1 93 ? 4.556 -13.159 -17.685 1.00 91.19 93 THR A N 1
ATOM 731 C CA . THR A 1 93 ? 5.612 -12.351 -18.301 1.00 91.19 93 THR A CA 1
ATOM 732 C C . THR A 1 93 ? 5.031 -11.105 -18.953 1.00 91.19 93 THR A C 1
ATOM 734 O O . THR A 1 93 ? 4.096 -11.165 -19.754 1.00 91.19 93 THR A O 1
ATOM 737 N N . PHE A 1 94 ? 5.603 -9.953 -18.613 1.00 92.56 94 PHE A N 1
ATOM 738 C CA . PHE A 1 94 ? 5.141 -8.642 -19.049 1.00 92.56 94 PHE A CA 1
ATOM 739 C C . PHE A 1 94 ? 6.292 -7.840 -19.644 1.00 92.56 94 PHE A C 1
ATOM 741 O O . PHE A 1 94 ? 7.367 -7.762 -19.053 1.00 92.56 94 PHE A O 1
ATOM 748 N N . ARG A 1 95 ? 6.052 -7.194 -20.783 1.00 93.94 95 ARG A N 1
ATOM 749 C CA . ARG A 1 95 ? 6.965 -6.219 -21.379 1.00 93.94 95 ARG A CA 1
ATOM 750 C C . ARG A 1 95 ? 6.540 -4.810 -20.984 1.00 93.94 95 ARG A C 1
ATOM 752 O O . ARG A 1 95 ? 5.358 -4.478 -21.054 1.00 93.94 95 ARG A O 1
ATOM 759 N N . GLN A 1 96 ? 7.492 -3.980 -20.574 1.00 94.19 96 GLN A N 1
ATOM 760 C CA . GLN A 1 96 ? 7.229 -2.580 -20.248 1.00 94.19 96 GLN A CA 1
ATOM 761 C C . GLN A 1 96 ? 8.426 -1.683 -20.546 1.00 94.19 96 GLN A C 1
ATOM 763 O O . GLN A 1 96 ? 9.574 -2.115 -20.456 1.00 94.19 96 GLN A O 1
ATOM 768 N N . SER A 1 97 ? 8.147 -0.404 -20.772 1.00 92.31 97 SER A N 1
ATOM 769 C CA . SER A 1 97 ? 9.180 0.611 -20.937 1.00 92.31 97 SER A CA 1
ATOM 770 C C . SER A 1 97 ? 9.900 0.906 -19.616 1.00 92.31 97 SER A C 1
ATOM 772 O O . SER A 1 97 ? 9.278 1.065 -18.558 1.00 92.31 97 SER A O 1
ATOM 774 N N . GLN A 1 98 ? 11.217 1.056 -19.672 1.00 89.62 98 GLN A N 1
ATOM 775 C CA . GLN A 1 98 ? 12.073 1.494 -18.582 1.00 89.62 98 GLN A CA 1
ATOM 776 C C . GLN A 1 98 ? 12.841 2.751 -18.979 1.00 89.62 98 GLN A C 1
ATOM 778 O O . GLN A 1 98 ? 13.477 2.847 -20.025 1.00 89.62 98 GLN A O 1
ATOM 783 N N . TRP A 1 99 ? 12.753 3.715 -18.077 1.00 88.25 99 TRP A N 1
ATOM 784 C CA . TRP A 1 99 ? 13.388 5.017 -18.146 1.00 88.25 99 TRP A CA 1
ATOM 785 C C . TRP A 1 99 ? 14.824 4.861 -17.646 1.00 88.25 99 TRP A C 1
ATOM 787 O O . TRP A 1 99 ? 15.040 4.296 -16.568 1.00 88.25 99 TRP A O 1
ATOM 797 N N . SER A 1 100 ? 15.801 5.304 -18.439 1.00 86.19 100 SER A N 1
ATOM 798 C CA . SER A 1 100 ? 17.208 5.241 -18.041 1.00 86.19 100 SER A CA 1
ATOM 799 C C . SER A 1 100 ? 17.428 6.093 -16.789 1.00 86.19 100 SER A C 1
ATOM 801 O O . SER A 1 100 ? 16.957 7.229 -16.701 1.00 86.19 100 SER A O 1
ATOM 803 N N . THR A 1 101 ? 18.110 5.525 -15.794 1.00 85.50 101 THR A N 1
ATOM 804 C CA . THR A 1 101 ? 18.519 6.255 -14.584 1.00 85.50 101 THR A CA 1
ATOM 805 C C . THR A 1 101 ? 19.836 6.978 -14.841 1.00 85.50 101 THR A C 1
ATOM 807 O O . THR A 1 101 ? 20.613 6.534 -15.684 1.00 85.50 101 THR A O 1
ATOM 810 N N . LEU A 1 102 ? 20.148 8.024 -14.070 1.00 86.50 102 LEU A N 1
ATOM 811 C CA . LEU A 1 102 ? 21.443 8.711 -14.171 1.00 86.50 102 LEU A CA 1
ATOM 812 C C . LEU A 1 102 ? 22.625 7.734 -14.051 1.00 86.50 102 LEU A C 1
ATOM 814 O O . LEU A 1 102 ? 23.564 7.801 -14.835 1.00 86.50 102 LEU A O 1
ATOM 818 N N . LYS A 1 103 ? 22.540 6.761 -13.135 1.00 86.94 103 LYS A N 1
ATOM 819 C CA . LYS A 1 103 ? 23.545 5.697 -12.996 1.00 86.94 103 LYS A CA 1
ATOM 820 C C . LYS A 1 103 ? 23.734 4.906 -14.296 1.00 86.94 103 LYS A C 1
ATOM 822 O O . LYS A 1 103 ? 24.870 4.653 -14.679 1.00 86.94 103 LYS A O 1
ATOM 827 N N . SER A 1 104 ? 22.639 4.531 -14.962 1.00 83.25 104 SER A N 1
ATOM 828 C CA . SER A 1 104 ? 22.695 3.816 -16.245 1.00 83.25 104 SER A CA 1
ATOM 829 C C . SER A 1 104 ? 23.314 4.678 -17.342 1.00 83.25 104 SER A C 1
ATOM 831 O O . SER A 1 104 ? 24.123 4.172 -18.103 1.00 83.25 104 SER A O 1
ATOM 833 N N . LEU A 1 105 ? 22.969 5.966 -17.407 1.00 86.38 105 LEU A N 1
ATOM 834 C CA . LEU A 1 105 ? 23.515 6.893 -18.405 1.00 86.38 105 LEU A CA 1
ATOM 835 C C . LEU A 1 105 ? 25.027 7.114 -18.215 1.00 86.38 105 LEU A C 1
ATOM 837 O O . LEU A 1 105 ? 25.774 7.141 -19.189 1.00 86.38 105 LEU A O 1
ATOM 841 N N . ILE A 1 106 ? 25.491 7.196 -16.959 1.00 89.12 106 ILE A N 1
ATOM 842 C CA . ILE A 1 106 ? 26.923 7.261 -16.620 1.00 89.12 106 ILE A CA 1
ATOM 843 C C . ILE A 1 106 ? 27.641 5.973 -17.045 1.00 89.12 106 ILE A C 1
ATOM 845 O O . ILE A 1 106 ? 28.700 6.042 -17.665 1.00 89.12 106 ILE A O 1
ATOM 849 N N . GLN A 1 107 ? 27.076 4.802 -16.727 1.00 86.94 107 GLN A N 1
ATOM 850 C CA . GLN A 1 107 ? 27.651 3.508 -17.121 1.00 86.94 107 GLN A CA 1
ATOM 851 C C . GLN A 1 107 ? 27.737 3.356 -18.643 1.00 86.94 107 GLN A C 1
ATOM 853 O O . GLN A 1 107 ? 28.764 2.914 -19.152 1.00 86.94 107 GLN A O 1
ATOM 858 N N . ASP A 1 108 ? 26.701 3.797 -19.357 1.00 83.62 108 ASP A N 1
ATOM 859 C CA . ASP A 1 108 ? 26.624 3.758 -20.819 1.00 83.62 108 ASP A CA 1
ATOM 860 C C . ASP A 1 108 ? 27.466 4.881 -21.482 1.00 83.62 108 ASP A C 1
ATOM 862 O O . ASP A 1 108 ? 27.488 4.985 -22.707 1.00 83.62 108 ASP A O 1
ATOM 866 N N . ARG A 1 109 ? 28.160 5.725 -20.691 1.00 84.56 109 ARG A N 1
ATOM 867 C CA . ARG A 1 109 ? 28.948 6.905 -21.118 1.00 84.56 109 ARG A CA 1
ATOM 868 C C . ARG A 1 109 ? 28.198 7.852 -22.059 1.00 84.56 109 ARG A C 1
ATOM 870 O O . ARG A 1 109 ? 28.809 8.557 -22.858 1.00 84.56 109 ARG A O 1
ATOM 877 N N . ASN A 1 110 ? 26.876 7.890 -21.947 1.00 79.44 110 ASN A N 1
ATOM 878 C CA . ASN A 1 110 ? 26.023 8.733 -22.767 1.00 79.44 110 ASN A CA 1
ATOM 879 C C . ASN A 1 110 ? 25.035 9.471 -21.863 1.00 79.44 110 ASN A C 1
ATOM 881 O O . ASN A 1 110 ? 23.984 8.952 -21.499 1.00 79.44 110 ASN A O 1
ATOM 885 N N . LEU A 1 111 ? 25.429 10.681 -21.466 1.00 79.69 111 LEU A N 1
ATOM 886 C CA . LEU A 1 111 ? 24.639 11.579 -20.618 1.00 79.69 111 LEU A CA 1
ATOM 887 C C . LEU A 1 111 ? 23.731 12.513 -21.426 1.00 79.69 111 LEU A C 1
ATOM 889 O O . LEU A 1 111 ? 22.922 13.223 -20.834 1.00 79.69 111 LEU A O 1
ATOM 893 N N . VAL A 1 112 ? 23.894 12.534 -22.750 1.00 79.62 112 VAL A N 1
ATOM 894 C CA . VAL A 1 112 ? 23.230 13.491 -23.641 1.00 79.62 112 VAL A CA 1
ATOM 895 C C . VAL A 1 112 ? 21.977 12.869 -24.258 1.00 79.62 112 VAL A C 1
ATOM 897 O O . VAL A 1 112 ? 20.939 13.522 -24.316 1.00 79.62 112 VAL A O 1
ATOM 900 N N . ASP A 1 113 ? 22.032 11.586 -24.632 1.00 76.75 113 ASP A N 1
ATOM 901 C CA . ASP A 1 113 ? 20.886 10.881 -25.204 1.00 76.75 113 ASP A CA 1
ATOM 902 C C . ASP A 1 113 ? 20.068 10.158 -24.133 1.00 76.75 113 ASP A C 1
ATOM 904 O O . ASP A 1 113 ? 20.524 9.219 -23.473 1.00 76.75 113 ASP A O 1
ATOM 908 N N . TYR A 1 114 ? 18.794 10.530 -24.021 1.00 77.44 114 TYR A N 1
ATOM 909 C CA . TYR A 1 114 ? 17.850 9.838 -23.156 1.00 77.44 114 TYR A CA 1
ATOM 910 C C . TYR A 1 114 ? 17.172 8.676 -23.891 1.00 77.44 114 TYR A C 1
ATOM 912 O O . TYR A 1 114 ? 16.315 8.884 -24.748 1.00 77.44 114 TYR A O 1
ATOM 920 N N . LYS A 1 115 ? 17.523 7.431 -23.542 1.00 79.50 115 LYS A N 1
ATOM 921 C CA . LYS A 1 115 ? 16.919 6.230 -24.146 1.00 79.50 115 LYS A CA 1
ATOM 922 C C . LYS A 1 115 ? 15.895 5.585 -23.217 1.00 79.50 115 LYS A C 1
ATOM 924 O O . LYS A 1 115 ? 16.193 5.287 -22.057 1.00 79.50 115 LYS A O 1
ATOM 929 N N . VAL A 1 116 ? 14.709 5.309 -23.754 1.00 85.00 116 VAL A N 1
ATOM 930 C CA . VAL A 1 116 ? 13.713 4.425 -23.137 1.00 85.00 116 VAL A CA 1
ATOM 931 C C . VAL A 1 116 ? 13.950 3.018 -23.681 1.00 85.00 116 VAL A C 1
ATOM 933 O O . VAL A 1 116 ? 13.945 2.816 -24.892 1.00 85.00 116 VAL A O 1
ATOM 936 N N . LYS A 1 117 ? 14.207 2.055 -22.793 1.00 87.44 117 LYS A N 1
ATOM 937 C CA . LYS A 1 117 ? 14.464 0.651 -23.151 1.00 87.44 117 LYS A CA 1
ATOM 938 C C . LYS A 1 117 ? 13.245 -0.190 -22.785 1.00 87.44 117 LYS A C 1
ATOM 940 O O . LYS A 1 117 ? 12.640 0.052 -21.744 1.00 87.44 117 LYS A O 1
ATOM 945 N N . ASP A 1 118 ? 12.910 -1.198 -23.577 1.00 90.25 118 ASP A N 1
ATOM 946 C CA . ASP A 1 118 ? 11.927 -2.197 -23.158 1.00 90.25 118 ASP A CA 1
ATOM 947 C C . ASP A 1 118 ? 12.587 -3.245 -22.266 1.00 90.25 118 ASP A C 1
ATOM 949 O O . ASP A 1 118 ? 13.675 -3.740 -22.556 1.00 90.25 118 ASP A O 1
ATOM 953 N N . ILE A 1 119 ? 11.911 -3.597 -21.177 1.00 91.38 119 ILE A N 1
ATOM 954 C CA . ILE A 1 119 ? 12.325 -4.676 -20.285 1.00 91.38 119 ILE A CA 1
ATOM 955 C C . ILE A 1 119 ? 11.217 -5.703 -20.124 1.00 91.38 119 ILE A C 1
ATOM 957 O O . ILE A 1 119 ? 10.026 -5.381 -20.156 1.00 91.38 119 ILE A O 1
ATOM 961 N N . VAL A 1 120 ? 11.633 -6.939 -19.876 1.00 93.12 120 VAL A N 1
ATOM 962 C CA . VAL A 1 120 ? 10.746 -8.047 -19.536 1.00 93.12 120 VAL A CA 1
ATOM 963 C C . VAL A 1 120 ? 10.733 -8.240 -18.019 1.00 93.12 120 VAL A C 1
ATOM 965 O O . VAL A 1 120 ? 11.769 -8.206 -17.353 1.00 93.12 120 VAL A O 1
ATOM 968 N N . LYS A 1 121 ? 9.539 -8.395 -17.452 1.00 90.19 121 LYS A N 1
ATOM 969 C CA . LYS A 1 121 ? 9.291 -8.647 -16.032 1.00 90.19 121 LYS A CA 1
ATOM 970 C C . LYS A 1 121 ? 8.526 -9.948 -15.872 1.00 90.19 121 LYS A C 1
ATOM 972 O O . LYS A 1 121 ? 7.481 -10.121 -16.494 1.00 90.19 121 LYS A O 1
ATOM 977 N N . HIS A 1 122 ? 9.004 -10.795 -14.970 1.00 87.56 122 HIS A N 1
ATOM 978 C CA . HIS A 1 122 ? 8.281 -11.979 -14.526 1.00 87.56 122 HIS A CA 1
ATOM 979 C C . HIS A 1 122 ? 7.526 -11.672 -13.227 1.00 87.56 122 HIS A C 1
ATOM 981 O O . HIS A 1 122 ? 8.091 -11.111 -12.285 1.00 87.56 122 HIS A O 1
ATOM 987 N N . PHE A 1 123 ? 6.237 -11.996 -13.194 1.00 82.69 123 PHE A N 1
ATOM 988 C CA . PHE A 1 123 ? 5.337 -11.798 -12.066 1.00 82.69 123 PHE A CA 1
ATOM 989 C C . PHE A 1 123 ? 4.327 -12.944 -12.013 1.00 82.69 123 PHE A C 1
ATOM 991 O O . PHE A 1 123 ? 3.363 -12.953 -12.773 1.00 82.69 123 PHE A O 1
ATOM 998 N N . THR A 1 124 ? 4.534 -13.868 -11.078 1.00 77.31 124 THR A N 1
ATOM 999 C CA . THR A 1 124 ? 3.715 -15.081 -10.907 1.00 77.31 124 THR A CA 1
ATOM 1000 C C . THR A 1 124 ? 2.433 -14.849 -10.110 1.00 77.31 124 THR A C 1
ATOM 1002 O O . THR A 1 124 ? 1.551 -15.698 -10.080 1.00 77.31 124 THR A O 1
ATOM 1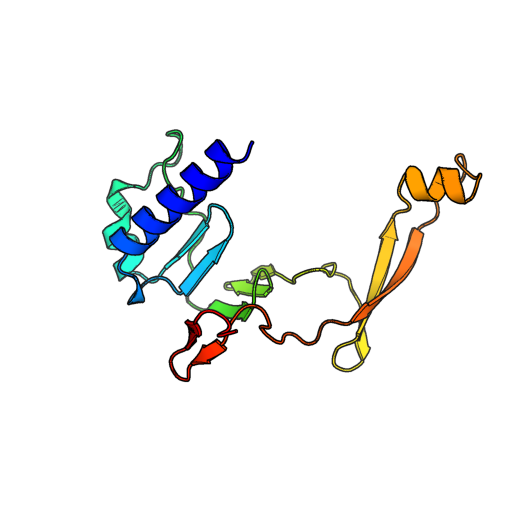005 N N . GLY A 1 125 ? 2.325 -13.716 -9.406 1.00 74.69 125 GLY A N 1
ATOM 1006 C CA . GLY A 1 125 ? 1.199 -13.445 -8.507 1.00 74.69 125 GLY A CA 1
ATOM 1007 C C . GLY A 1 125 ? 1.146 -14.342 -7.264 1.00 74.69 125 GLY A C 1
ATOM 1008 O O . GLY A 1 125 ? 0.178 -14.265 -6.517 1.00 74.69 125 GLY A O 1
ATOM 1009 N N . ILE A 1 126 ? 2.172 -15.160 -7.019 1.00 78.38 126 ILE A N 1
ATOM 1010 C CA . ILE A 1 126 ? 2.251 -16.026 -5.840 1.00 78.38 126 ILE A CA 1
ATOM 1011 C C . ILE A 1 126 ? 2.643 -15.180 -4.623 1.00 78.38 126 ILE A C 1
ATOM 1013 O O . ILE A 1 126 ? 3.556 -14.352 -4.691 1.00 78.38 126 ILE A O 1
ATOM 1017 N N . TYR A 1 127 ? 1.943 -15.376 -3.503 1.00 81.56 127 TYR A N 1
ATOM 1018 C CA . TYR A 1 127 ? 2.322 -14.781 -2.225 1.00 81.56 127 TYR A CA 1
ATOM 1019 C C . TYR A 1 127 ? 3.412 -15.636 -1.569 1.00 81.56 127 TYR A C 1
ATOM 1021 O O . TYR A 1 127 ? 3.136 -16.713 -1.059 1.00 81.56 127 TYR A O 1
ATOM 1029 N N . ASP A 1 128 ? 4.647 -15.143 -1.584 1.00 82.06 128 ASP A N 1
ATOM 1030 C CA . ASP A 1 128 ? 5.857 -15.854 -1.144 1.00 82.06 128 ASP A CA 1
ATOM 1031 C C . ASP A 1 128 ? 6.391 -15.386 0.223 1.00 82.06 128 ASP A C 1
ATOM 1033 O O . ASP A 1 128 ? 7.452 -15.811 0.670 1.00 82.06 128 ASP A O 1
ATOM 1037 N N . LYS A 1 129 ? 5.669 -14.490 0.907 1.00 83.06 129 LYS A N 1
ATOM 1038 C CA . LYS A 1 129 ? 6.128 -13.847 2.154 1.00 83.06 129 LYS A CA 1
ATOM 1039 C C . LYS A 1 129 ? 5.632 -14.517 3.435 1.00 83.06 129 LYS A C 1
ATOM 1041 O O . LYS A 1 129 ? 5.856 -13.993 4.524 1.00 83.06 129 LYS A O 1
ATOM 1046 N N . GLY A 1 130 ? 4.907 -15.618 3.305 1.00 86.62 130 GLY A N 1
ATOM 1047 C CA . GLY A 1 130 ? 4.261 -16.319 4.404 1.00 86.62 130 GLY A CA 1
ATOM 1048 C C . GLY A 1 130 ? 3.361 -17.430 3.886 1.00 86.62 130 GLY A C 1
ATOM 1049 O O . GLY A 1 130 ? 3.045 -17.480 2.698 1.00 86.62 130 GLY A O 1
ATOM 1050 N N . ASN A 1 131 ? 2.932 -18.296 4.794 1.00 86.81 131 ASN A N 1
ATOM 1051 C CA . ASN A 1 131 ? 2.018 -19.389 4.499 1.00 86.81 131 ASN A CA 1
ATOM 1052 C C . ASN A 1 131 ? 0.581 -18.880 4.589 1.00 86.81 131 ASN A C 1
ATOM 1054 O O . ASN A 1 131 ? 0.141 -18.470 5.664 1.00 86.81 131 ASN A O 1
ATOM 1058 N N . VAL A 1 132 ? -0.133 -18.883 3.465 1.00 85.81 132 VAL A N 1
ATOM 1059 C CA . VAL A 1 132 ? -1.553 -18.516 3.418 1.00 85.81 132 VAL A CA 1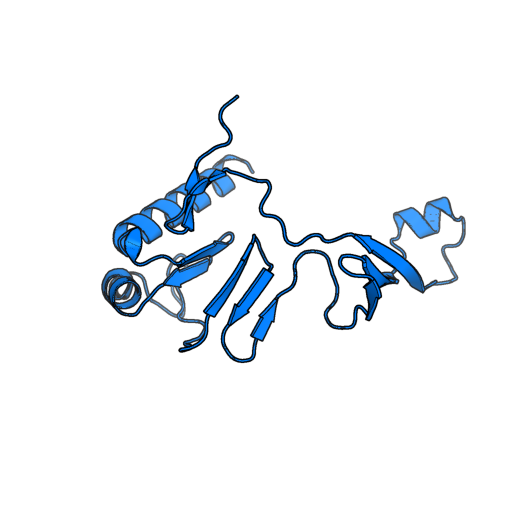
ATOM 1060 C C . VAL A 1 132 ? -2.375 -19.755 3.756 1.00 85.81 132 VAL A C 1
ATOM 1062 O O . VAL A 1 132 ? -2.284 -20.759 3.052 1.00 85.81 132 VAL A O 1
ATOM 1065 N N . ASP A 1 133 ? -3.141 -19.712 4.845 1.00 85.88 133 ASP A N 1
ATOM 1066 C CA . ASP A 1 133 ? -4.051 -20.806 5.186 1.00 85.88 133 ASP A CA 1
ATOM 1067 C C . ASP A 1 133 ? -5.360 -20.749 4.383 1.00 85.88 133 ASP A C 1
ATOM 1069 O O . ASP A 1 133 ? -5.630 -19.799 3.645 1.00 85.88 133 ASP A O 1
ATOM 1073 N N . LYS A 1 134 ? -6.180 -21.800 4.507 1.00 85.94 134 LYS A N 1
ATOM 1074 C CA . LYS A 1 134 ? -7.462 -21.948 3.794 1.00 85.94 134 LYS A CA 1
ATOM 1075 C C . LYS A 1 134 ? -8.454 -20.808 4.054 1.00 85.94 134 LYS A C 1
ATOM 1077 O O . LYS A 1 134 ? -9.341 -20.579 3.240 1.00 85.94 134 LYS A O 1
ATOM 1082 N N . ASP A 1 135 ? -8.297 -20.115 5.179 1.00 83.69 135 ASP A N 1
ATOM 1083 C CA . ASP A 1 135 ? -9.153 -19.010 5.599 1.00 83.69 135 ASP A CA 1
ATOM 1084 C C . ASP A 1 135 ? -8.561 -17.651 5.153 1.00 83.69 135 ASP A C 1
ATOM 1086 O O . ASP A 1 135 ? -9.111 -16.595 5.460 1.00 83.69 135 ASP A O 1
ATOM 1090 N N . GLY A 1 136 ? -7.445 -17.666 4.410 1.00 79.19 136 GLY A N 1
ATOM 1091 C CA . GLY A 1 136 ? -6.781 -16.488 3.854 1.00 79.19 136 GLY A CA 1
ATOM 1092 C C . GLY A 1 136 ? -5.833 -15.777 4.821 1.00 79.19 136 GLY A C 1
ATOM 1093 O O . GLY A 1 136 ? -5.310 -14.712 4.483 1.00 79.19 136 GLY A O 1
ATOM 1094 N N . ASN A 1 137 ? -5.574 -16.334 6.010 1.00 83.81 137 ASN A N 1
ATOM 1095 C CA . ASN A 1 137 ? -4.649 -15.724 6.959 1.00 83.81 137 ASN A CA 1
ATOM 1096 C C . ASN A 1 137 ? -3.204 -16.041 6.584 1.00 83.81 137 ASN A C 1
ATOM 1098 O O . ASN A 1 137 ? -2.855 -17.173 6.257 1.00 83.81 137 ASN A O 1
ATOM 1102 N N . VAL A 1 138 ? -2.339 -15.035 6.702 1.00 86.50 138 VAL A N 1
ATOM 1103 C CA . VAL A 1 138 ? -0.903 -15.190 6.464 1.00 86.50 138 VAL A CA 1
ATOM 1104 C C . VAL A 1 138 ? -0.198 -15.526 7.773 1.00 86.50 138 VAL A C 1
ATOM 1106 O 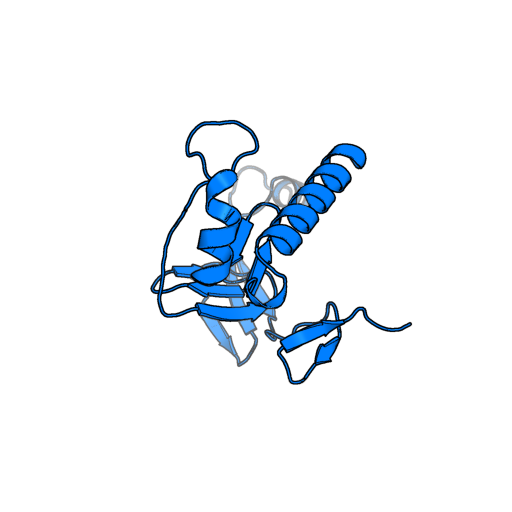O . VAL A 1 138 ? -0.211 -14.737 8.721 1.00 86.50 138 VAL A O 1
ATOM 1109 N N . ARG A 1 139 ? 0.464 -16.680 7.806 1.00 86.75 139 ARG A N 1
ATOM 1110 C CA . ARG A 1 139 ? 1.361 -17.106 8.884 1.00 86.75 139 ARG A CA 1
ATOM 1111 C C . ARG A 1 139 ? 2.820 -16.883 8.478 1.00 86.75 139 ARG A C 1
ATOM 1113 O O . ARG A 1 139 ? 3.132 -16.965 7.288 1.00 86.75 139 ARG A O 1
ATOM 1120 N N . PRO A 1 140 ? 3.725 -16.604 9.433 1.00 85.81 140 PRO A N 1
ATOM 1121 C CA . PRO A 1 140 ? 5.153 -16.542 9.145 1.00 85.81 140 PRO A CA 1
ATOM 1122 C C . PRO A 1 140 ? 5.641 -17.821 8.459 1.00 85.81 140 PRO A C 1
ATOM 1124 O O . PRO A 1 140 ? 5.120 -18.908 8.718 1.00 85.81 140 PRO A O 1
ATOM 1127 N N . LEU A 1 141 ? 6.652 -17.683 7.600 1.00 85.88 141 LEU A N 1
ATOM 1128 C CA . LEU A 1 141 ? 7.425 -18.833 7.146 1.00 85.88 141 LEU A CA 1
ATOM 1129 C C . LEU A 1 141 ? 8.069 -19.463 8.386 1.00 85.88 141 LEU A C 1
ATOM 1131 O O . LEU A 1 141 ? 8.738 -18.768 9.153 1.00 85.88 141 LEU A O 1
ATOM 1135 N N . VAL A 1 142 ? 7.798 -20.744 8.617 1.00 78.25 142 VAL A N 1
ATOM 1136 C CA . VAL A 1 142 ? 8.492 -21.512 9.652 1.00 78.25 142 VAL A CA 1
ATOM 1137 C C . VAL A 1 142 ? 9.846 -21.891 9.057 1.00 78.25 142 VAL A C 1
ATOM 1139 O O . VAL A 1 142 ? 9.880 -22.422 7.946 1.00 78.25 142 VAL A O 1
ATOM 1142 N N . LEU A 1 143 ? 10.925 -21.518 9.746 1.00 54.66 143 LEU A N 1
ATOM 1143 C CA . LEU A 1 143 ? 12.290 -21.951 9.431 1.00 54.66 143 LEU A CA 1
ATOM 1144 C C . LEU A 1 143 ? 12.501 -23.394 9.888 1.00 54.66 143 LEU A C 1
ATOM 1146 O O . LEU A 1 143 ? 11.995 -23.722 10.986 1.00 54.66 143 LEU A O 1
#

Secondary structure (DSSP, 8-state):
-HHHHHHHHHHHHHHHHHH-GGGEEEEETTEEEE-HHHHHHHGGGB-SSSTTPBP-----S-EEEEETTEEEETTEEE-SSS-TTPEEEETTEEEEEEEPPHHHHHHTT-SS---EEEEEEE------SSEE-TTSPEEPPP-

Organism: NCBI:txid412755

InterPro domains:
  IPR017964 DNA-directed DNA polymerase, family B, conserved site [PS00116] (26-34)
  IPR023211 DNA polymerase, palm domain superfamily [G3DSA:3.90.1600.10] (1-103)
  IPR043502 DNA/RNA polymerase superfamily [SSF56672] (2-98)

pLDDT: mean 90.38, std 6.8, range [54.66, 98.5]

Radius of gyration: 19.56 Å; chains: 1; bounding box: 47×39×42 Å

Foldseek 3Di:
DVVVQVVQVVLVVVLCVQLPVVQWDDDDSNDTDGDPSSVVSLVVQEDDPDPPGDHDDDDAPDWADLEPQAIDGPPDGTDPPDDPPWDDPDPFKTKDWDWQDPVNCVVVVHPPDTDIDIDMDGGPSDHPQADQDPVRDGHGDDD

Sequence (143 aa):
SSHVTAAARVKMWQLMTKAGRGNVYYCDTDSLFVNQAGYNNLKPELDKSKLGKLKLVDVTDDLRLFGCKSYIFGSLKRHKGRKKDAVKIDKDTFRQSQWSTLKSLIQDRNLVDYKVKDIVKHFTGIYDKGNVDKDGNVRPLVL